Protein AF-A0AAW5S834-F1 (afdb_monomer)

Sequence (86 aa):
MSEVLVVGPHELRPGDEIVGVQRRGAGDTVSPRSNKIVEVGASEDPVTGGECIPLRRRASDPDWYELNLWKGSEYGDDTLFHVQRT

Nearest PDB structures (foldseek):
  6eri-assembly1_AU  TM=2.964E-01  e=9.849E+00  Spinacia oleracea
  4mzm-assembly1_B  TM=2.757E-01  e=9.849E+00  Staphylococcus aureus subsp. aureus N315
  7r8n-assembly1_O  TM=1.937E-01  e=4.180E+00  Homo sapiens

pLDDT: mean 83.17, std 12.23, range [45.0, 95.62]

Secondary structure (DSSP, 8-state):
--EEEEE-GGG--TT-EEEEEETTSTTS--EEEEEEEBSS-TTT---TTS-EEEBPPPTTS-TT---EEEBTTTB-TT-EEEEEE-

Mean predicted aligned error: 5.83 Å

Radius of gyration: 12.43 Å; Cα contacts (8 Å, |Δi|>4): 183; chains: 1; bounding box: 26×26×33 Å

Foldseek 3Di:
DFDWDKDFQQPDAQQWFFQWKAAQADPGDTDGDGQFGFHHRQVGDPDPPARWTWGDDDPPDDPPDTDIHGEPPRHHRRMITTTGDD

Organism: Mycobacterium bouchedurhonense (NCBI:txid701041)

Solvent-accessible surface area (backbone atoms only — not comparable to full-atom values): 4912 Å² total; per-residue (Å²): 133,71,54,76,45,80,36,45,52,74,68,43,45,56,66,30,31,33,46,24,35,14,61,70,23,92,87,38,71,74,44,79,42,74,89,44,28,28,54,42,28,44,77,75,42,85,50,92,91,51,61,32,29,43,33,52,76,56,96,87,53,58,97,85,64,83,50,66,47,41,57,83,81,69,35,47,90,54,15,33,38,30,25,39,54,131

Structure (mmCIF, N/CA/C/O backbone):
data_AF-A0AAW5S834-F1
#
_entry.id   AF-A0AAW5S834-F1
#
loop_
_atom_site.group_PDB
_atom_site.id
_atom_site.type_symbol
_atom_site.label_atom_id
_atom_site.label_alt_id
_atom_site.label_comp_id
_atom_sit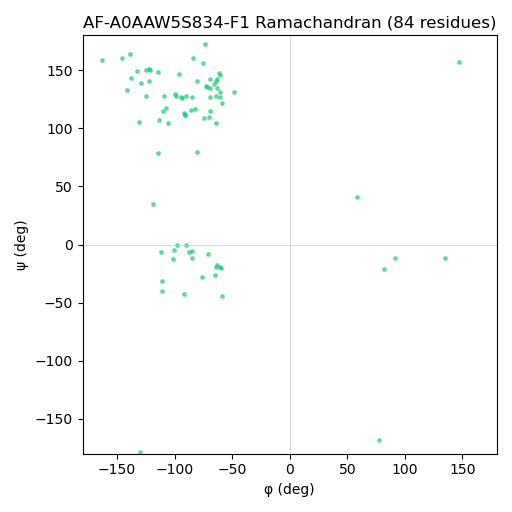e.label_asym_id
_atom_site.label_entity_id
_atom_site.label_seq_id
_atom_site.pdbx_PDB_ins_code
_atom_site.Cartn_x
_atom_site.Cartn_y
_atom_site.Cartn_z
_atom_site.occupancy
_atom_site.B_iso_or_equiv
_atom_site.auth_seq_id
_atom_site.auth_comp_id
_atom_site.auth_asym_id
_atom_site.auth_atom_id
_atom_site.pdbx_PDB_model_num
ATOM 1 N N . MET A 1 1 ? -15.900 -6.041 15.137 1.00 51.41 1 MET A N 1
ATOM 2 C CA . MET A 1 1 ? -15.350 -4.753 14.671 1.00 51.41 1 MET A CA 1
ATOM 3 C C . MET A 1 1 ? -13.998 -5.077 14.074 1.00 51.41 1 MET A C 1
ATOM 5 O O . MET A 1 1 ? -13.196 -5.644 14.801 1.00 51.41 1 MET A O 1
ATOM 9 N N . SER A 1 2 ? -13.792 -4.847 12.777 1.00 65.69 2 SER A N 1
ATOM 10 C CA . SER A 1 2 ? -12.458 -4.936 12.176 1.00 65.69 2 SER A CA 1
ATOM 11 C C . SER A 1 2 ? -11.632 -3.772 12.720 1.00 65.69 2 SER A C 1
ATOM 13 O O . SER A 1 2 ? -11.990 -2.609 12.540 1.00 65.69 2 SER A O 1
ATOM 15 N N . GLU A 1 3 ? -10.588 -4.083 13.481 1.00 84.44 3 GLU A N 1
ATOM 16 C CA . GLU A 1 3 ? -9.647 -3.084 13.979 1.00 84.44 3 GLU A CA 1
ATOM 17 C C . GLU A 1 3 ? -8.781 -2.595 12.812 1.00 84.44 3 GLU A C 1
ATOM 19 O O . GLU A 1 3 ? -8.355 -3.392 11.972 1.00 84.44 3 GLU A O 1
ATOM 24 N N . VAL A 1 4 ? -8.559 -1.279 12.732 1.00 91.12 4 VAL A N 1
ATOM 25 C CA . VAL A 1 4 ? -7.618 -0.707 11.764 1.00 91.12 4 VAL A CA 1
ATOM 26 C C . VAL A 1 4 ? -6.229 -0.749 12.386 1.00 91.12 4 VAL A C 1
ATOM 28 O O . VAL A 1 4 ? -5.976 -0.085 13.389 1.00 91.12 4 VAL A O 1
ATOM 31 N N . LEU A 1 5 ? -5.337 -1.524 11.778 1.00 94.75 5 LEU A N 1
ATOM 32 C CA . LEU A 1 5 ? -3.934 -1.632 12.157 1.00 94.75 5 LEU A CA 1
ATOM 33 C C . LEU A 1 5 ? -3.093 -0.701 11.281 1.00 94.75 5 LEU A C 1
ATOM 35 O O . LEU A 1 5 ? -3.389 -0.520 10.102 1.00 94.75 5 LEU A O 1
ATOM 39 N N . VAL A 1 6 ? -2.025 -0.138 11.843 1.00 95.12 6 VAL A N 1
ATOM 40 C CA . VAL A 1 6 ? -1.028 0.627 11.085 1.00 95.12 6 VAL A CA 1
ATOM 41 C C . VAL A 1 6 ? 0.234 -0.216 10.990 1.00 95.12 6 VAL A C 1
ATOM 43 O O . VAL A 1 6 ? 0.813 -0.559 12.018 1.00 95.12 6 VAL A O 1
ATOM 46 N N . VAL A 1 7 ? 0.628 -0.574 9.771 1.00 93.62 7 VAL A N 1
ATOM 47 C CA . VAL A 1 7 ? 1.714 -1.524 9.503 1.00 93.62 7 VAL A CA 1
ATOM 48 C C . VAL A 1 7 ? 2.667 -0.986 8.439 1.00 93.62 7 VAL A C 1
ATOM 50 O O . VAL A 1 7 ? 2.256 -0.239 7.547 1.00 93.62 7 VAL A O 1
ATOM 53 N N . GLY A 1 8 ? 3.944 -1.354 8.519 1.00 91.88 8 GLY A N 1
ATOM 54 C CA . GLY A 1 8 ? 4.909 -1.099 7.452 1.00 91.88 8 GLY A CA 1
ATOM 55 C C . GLY A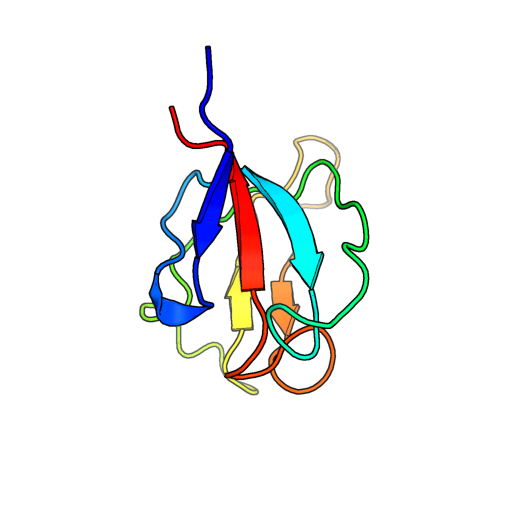 1 8 ? 4.700 -2.022 6.242 1.00 91.88 8 GLY A C 1
ATOM 56 O O . GLY A 1 8 ? 3.925 -2.981 6.313 1.00 91.88 8 GLY A O 1
ATOM 57 N N . PRO A 1 9 ? 5.416 -1.793 5.125 1.00 88.75 9 PRO A N 1
ATOM 58 C CA . PRO A 1 9 ? 5.239 -2.582 3.908 1.00 88.75 9 PRO A CA 1
ATOM 59 C C . PRO A 1 9 ? 5.496 -4.077 4.145 1.00 88.75 9 PRO A C 1
ATOM 61 O O . PRO A 1 9 ? 4.685 -4.909 3.757 1.00 88.75 9 PRO A O 1
ATOM 64 N N . HIS A 1 10 ? 6.568 -4.421 4.865 1.00 85.75 10 HIS A N 1
ATOM 65 C CA . HIS A 1 10 ? 6.962 -5.809 5.155 1.00 85.75 10 HIS A CA 1
ATOM 66 C C . HIS A 1 10 ? 6.045 -6.546 6.146 1.00 85.75 10 HIS A C 1
ATOM 68 O O . HIS A 1 10 ? 6.203 -7.745 6.357 1.00 85.75 10 HIS A O 1
ATOM 74 N N . GLU A 1 11 ? 5.106 -5.840 6.774 1.00 89.81 11 GLU A N 1
ATOM 75 C CA . GLU A 1 11 ? 4.158 -6.395 7.744 1.00 89.81 11 GLU A CA 1
ATOM 76 C C . GLU A 1 11 ? 2.770 -6.655 7.132 1.00 89.81 11 GLU A C 1
ATOM 78 O O . GLU A 1 11 ? 1.886 -7.206 7.805 1.00 89.81 11 GLU A O 1
ATOM 83 N N . LEU A 1 12 ? 2.579 -6.265 5.864 1.00 89.44 12 LEU A N 1
ATOM 84 C CA . LEU A 1 12 ? 1.378 -6.560 5.092 1.00 89.44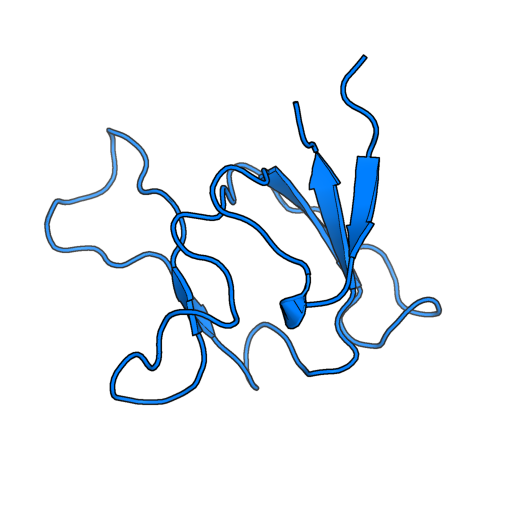 12 LEU A CA 1
ATOM 85 C C . LEU A 1 12 ? 1.243 -8.056 4.848 1.00 89.44 12 LEU A C 1
ATOM 87 O O . LEU A 1 12 ? 2.204 -8.749 4.509 1.00 89.44 12 LEU A O 1
ATOM 91 N N . ARG A 1 13 ? 0.014 -8.542 4.988 1.00 89.62 13 ARG A N 1
ATOM 92 C CA . ARG A 1 13 ? -0.338 -9.949 4.828 1.00 89.62 13 ARG A CA 1
ATOM 93 C C . ARG A 1 13 ? -1.390 -10.110 3.737 1.00 89.62 13 ARG A C 1
ATOM 95 O O . ARG A 1 13 ? -2.232 -9.224 3.578 1.00 89.62 13 ARG A O 1
ATOM 102 N N . PRO A 1 14 ? -1.402 -11.254 3.033 1.00 89.88 14 PRO A N 1
ATOM 103 C CA . PRO A 1 14 ? -2.518 -11.621 2.171 1.00 89.88 14 PRO A CA 1
ATOM 104 C C . PRO A 1 14 ? -3.865 -11.455 2.890 1.00 89.88 14 PRO A C 1
ATOM 106 O O . PRO A 1 14 ? -4.041 -11.923 4.015 1.00 89.88 14 PRO A O 1
ATOM 109 N N . GLY A 1 15 ? -4.814 -10.791 2.234 1.00 89.38 15 GLY A N 1
ATOM 110 C CA . GLY A 1 15 ? -6.148 -10.500 2.757 1.00 89.38 15 GLY A CA 1
ATOM 111 C C . GLY A 1 15 ? -6.294 -9.163 3.485 1.00 89.38 15 GLY A C 1
ATOM 112 O O . GLY A 1 15 ? -7.431 -8.749 3.696 1.00 89.38 15 GLY A O 1
ATOM 113 N N . ASP A 1 16 ? -5.204 -8.462 3.815 1.00 91.94 16 ASP A N 1
ATOM 114 C CA . ASP A 1 16 ? -5.293 -7.115 4.389 1.00 91.94 16 ASP A CA 1
ATOM 115 C C . ASP A 1 16 ? -5.992 -6.157 3.421 1.00 91.94 16 ASP A C 1
ATOM 117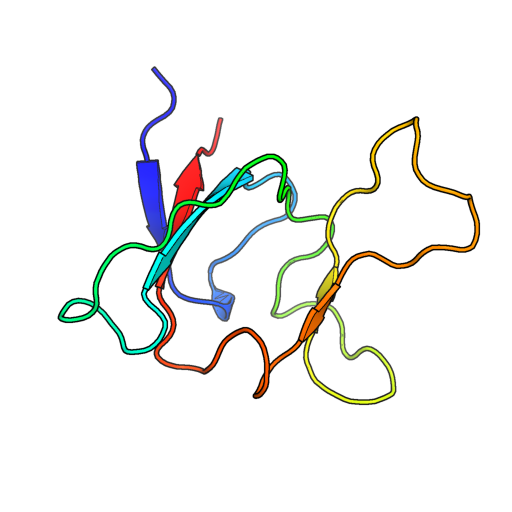 O O . ASP A 1 16 ? -5.571 -6.011 2.271 1.00 91.94 16 ASP A O 1
ATOM 121 N N . GLU A 1 17 ? -7.026 -5.455 3.886 1.00 93.62 17 GLU A N 1
ATOM 122 C CA . GLU A 1 17 ? -7.619 -4.361 3.120 1.00 93.62 17 GLU A CA 1
ATOM 123 C C . GLU A 1 17 ? -6.941 -3.041 3.482 1.00 93.62 17 GLU A C 1
ATOM 125 O O . GLU A 1 17 ? -7.128 -2.514 4.577 1.00 93.62 17 GLU A O 1
ATOM 130 N N . ILE A 1 18 ? -6.189 -2.471 2.541 1.00 93.12 18 ILE A N 1
ATOM 131 C CA . ILE A 1 18 ? -5.578 -1.151 2.684 1.00 93.12 18 ILE A CA 1
ATOM 132 C C . ILE A 1 18 ? -6.663 -0.081 2.530 1.00 93.12 18 ILE A C 1
ATOM 134 O O . ILE A 1 18 ? -7.142 0.203 1.427 1.00 93.12 18 ILE A O 1
ATOM 138 N N . VAL A 1 19 ? -6.998 0.557 3.649 1.00 94.12 19 VAL A N 1
ATOM 139 C CA . VAL A 1 19 ? -7.995 1.633 3.744 1.00 94.12 19 VAL A CA 1
ATOM 140 C C . VAL A 1 19 ? -7.362 3.027 3.823 1.00 94.12 19 VAL A C 1
ATOM 142 O O . VAL A 1 19 ? -8.030 4.044 3.629 1.00 94.12 19 VAL A O 1
ATOM 145 N N . GLY A 1 20 ? -6.050 3.106 4.049 1.00 94.38 20 GLY A N 1
ATOM 146 C CA . GLY A 1 20 ? -5.318 4.368 4.083 1.00 94.38 20 GLY A CA 1
ATOM 147 C C . GLY A 1 20 ? -3.811 4.186 3.950 1.00 94.38 20 GLY A C 1
ATOM 148 O O . GLY A 1 20 ? -3.280 3.103 4.182 1.00 94.38 20 GLY A O 1
ATOM 149 N N . VAL A 1 21 ? -3.120 5.249 3.544 1.00 95.12 21 VAL A N 1
ATOM 150 C CA . VAL A 1 21 ? -1.664 5.254 3.352 1.00 95.12 21 VAL A CA 1
ATOM 151 C C . VAL A 1 21 ? -1.075 6.577 3.823 1.00 95.12 21 VAL A C 1
ATOM 153 O O . VAL A 1 21 ? -1.554 7.638 3.427 1.00 95.12 21 VAL A O 1
ATOM 156 N N . GLN A 1 22 ? 0.001 6.512 4.598 1.00 95.25 22 GLN A N 1
ATOM 157 C CA . GLN A 1 22 ? 0.897 7.634 4.877 1.00 95.25 22 GLN A CA 1
ATOM 158 C C . GLN A 1 22 ? 2.217 7.361 4.166 1.00 95.25 22 GLN A C 1
ATOM 160 O O . GLN A 1 22 ? 2.894 6.388 4.483 1.00 95.25 22 GLN A O 1
ATOM 165 N N . ARG A 1 23 ? 2.580 8.178 3.177 1.00 89.88 23 ARG A N 1
ATOM 166 C CA . ARG A 1 23 ? 3.720 7.880 2.299 1.00 89.88 23 ARG A CA 1
ATOM 167 C C . ARG A 1 23 ? 5.063 8.145 2.964 1.00 89.88 23 ARG A C 1
ATOM 169 O O . ARG A 1 23 ? 6.032 7.508 2.581 1.00 89.88 23 ARG A O 1
ATOM 176 N N . ARG A 1 24 ? 5.109 9.086 3.912 1.00 91.25 24 ARG A N 1
ATOM 177 C CA . ARG A 1 24 ? 6.341 9.555 4.573 1.00 91.25 24 ARG A CA 1
ATOM 178 C C . ARG A 1 24 ? 6.345 9.310 6.087 1.00 91.25 24 ARG A C 1
ATOM 180 O O . ARG A 1 24 ? 6.805 10.151 6.861 1.00 91.25 24 ARG A O 1
ATOM 187 N N . GLY A 1 25 ? 5.753 8.201 6.523 1.00 90.50 25 GLY A N 1
ATOM 188 C CA . GLY A 1 25 ? 5.653 7.838 7.936 1.00 90.50 25 GLY A CA 1
ATOM 189 C C . GLY A 1 25 ? 4.570 8.583 8.725 1.00 90.50 25 GLY A C 1
ATOM 190 O O . GLY A 1 25 ? 3.697 9.252 8.174 1.00 90.50 25 GLY A O 1
ATOM 191 N N . ALA A 1 26 ? 4.620 8.453 10.054 1.00 89.38 26 ALA A N 1
ATOM 192 C CA . ALA A 1 26 ? 3.518 8.802 10.961 1.00 89.38 26 ALA A CA 1
ATOM 193 C C . ALA A 1 26 ? 3.135 10.296 10.991 1.00 89.38 26 ALA A C 1
ATOM 195 O O . ALA A 1 26 ? 2.033 10.630 11.423 1.00 89.38 26 ALA A O 1
ATOM 196 N N . GLY A 1 27 ? 4.025 11.186 10.541 1.00 88.12 27 GLY A N 1
ATOM 197 C CA . GLY A 1 27 ? 3.764 12.627 10.443 1.00 88.12 27 GLY A CA 1
ATOM 198 C C . GLY A 1 27 ? 3.066 13.061 9.150 1.00 88.12 27 GLY A C 1
ATOM 199 O O . GLY A 1 27 ? 2.732 14.236 9.012 1.00 88.12 27 GLY A O 1
ATOM 200 N N . ASP A 1 28 ? 2.870 12.150 8.195 1.00 91.62 28 ASP A N 1
ATOM 201 C CA . ASP A 1 28 ? 2.241 12.444 6.908 1.00 91.62 28 ASP A CA 1
ATOM 202 C C . ASP A 1 28 ? 0.706 12.391 6.991 1.00 91.62 28 ASP A C 1
ATOM 204 O O . ASP A 1 28 ? 0.125 11.779 7.887 1.00 91.62 28 ASP A O 1
ATOM 208 N N . THR A 1 29 ? 0.019 13.009 6.034 1.00 91.94 29 THR A N 1
ATOM 209 C CA . THR A 1 29 ? -1.445 12.924 5.961 1.00 91.94 29 THR A CA 1
ATOM 210 C C . THR A 1 29 ? -1.875 11.532 5.503 1.00 91.94 29 THR A C 1
ATOM 212 O O . THR A 1 29 ? -1.343 10.994 4.531 1.00 91.94 29 THR A O 1
ATOM 215 N N . VAL A 1 30 ? -2.885 10.959 6.164 1.00 94.00 30 VAL A N 1
ATOM 216 C CA . VAL A 1 30 ? -3.479 9.688 5.732 1.00 94.00 30 VAL A CA 1
ATOM 217 C C . VAL A 1 30 ? -4.256 9.917 4.436 1.00 94.00 30 VAL A C 1
ATOM 219 O O . VAL A 1 30 ? -5.311 10.548 4.421 1.00 94.00 30 VAL A O 1
ATOM 222 N N . SER A 1 31 ? -3.732 9.389 3.335 1.00 91.94 31 SER A N 1
ATOM 223 C CA . SER A 1 31 ? -4.419 9.349 2.048 1.00 91.94 31 SER A CA 1
ATOM 224 C C . SER A 1 31 ? -5.378 8.158 2.033 1.00 91.94 31 SER A C 1
ATOM 226 O O . SER A 1 31 ? -4.907 7.019 2.114 1.00 91.94 31 SER A O 1
ATOM 228 N N . PRO A 1 32 ? -6.701 8.370 1.925 1.00 91.38 32 PRO A N 1
ATOM 229 C CA . PRO A 1 32 ? -7.660 7.276 1.932 1.00 91.38 32 PRO A CA 1
ATOM 230 C C . PRO A 1 32 ? -7.457 6.375 0.713 1.00 91.38 32 PRO A C 1
ATOM 232 O O . PRO A 1 32 ? -7.208 6.839 -0.404 1.00 91.38 32 PRO A O 1
ATOM 235 N N . ARG A 1 33 ? -7.588 5.071 0.931 1.00 86.12 33 ARG A N 1
ATOM 236 C CA . ARG A 1 33 ? -7.605 4.047 -0.112 1.00 86.12 33 ARG A CA 1
ATOM 237 C C . ARG A 1 33 ? -8.875 3.228 0.048 1.00 86.12 33 ARG A C 1
ATOM 239 O O . ARG A 1 33 ? -9.419 3.107 1.136 1.00 86.12 33 ARG A O 1
ATOM 246 N N . SER A 1 34 ? -9.383 2.705 -1.055 1.00 77.75 34 SER A N 1
ATOM 247 C CA . SER A 1 34 ? -10.538 1.817 -1.029 1.00 77.75 34 SER A CA 1
ATOM 248 C C . SER A 1 34 ? -10.302 0.668 -1.987 1.00 77.75 34 SER A C 1
ATOM 250 O O . SER A 1 34 ? -9.733 0.865 -3.068 1.00 77.75 34 SER A O 1
ATOM 252 N N . ASN A 1 35 ? -10.769 -0.523 -1.603 1.00 77.38 35 ASN A N 1
ATOM 253 C CA . ASN A 1 35 ? -10.720 -1.730 -2.425 1.00 77.38 35 ASN A CA 1
ATOM 254 C C . ASN A 1 35 ? -9.289 -2.128 -2.848 1.00 77.38 35 ASN A C 1
ATOM 256 O O . ASN A 1 35 ? -9.048 -2.465 -4.012 1.00 77.38 35 ASN A O 1
ATOM 260 N N . LYS A 1 36 ? -8.327 -2.013 -1.932 1.00 86.44 36 LYS A N 1
ATOM 261 C CA . LYS A 1 36 ? -6.923 -2.386 -2.140 1.00 86.44 36 LYS A CA 1
ATOM 262 C C . LYS A 1 36 ? -6.605 -3.555 -1.211 1.00 86.44 36 LYS A C 1
ATOM 264 O O . LYS A 1 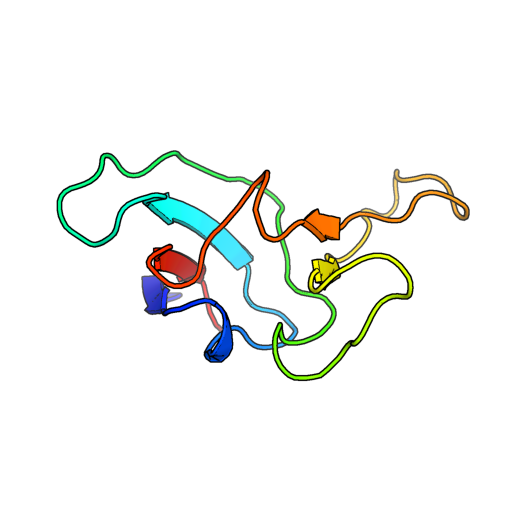36 ? -6.060 -3.356 -0.135 1.00 86.44 36 LYS A O 1
ATOM 269 N N . ILE A 1 37 ? -7.025 -4.754 -1.606 1.00 90.31 37 ILE A N 1
ATOM 270 C CA . ILE A 1 37 ? -6.823 -5.973 -0.815 1.00 90.31 37 ILE A CA 1
ATOM 271 C C . ILE A 1 37 ? -5.492 -6.588 -1.230 1.00 90.31 37 ILE A C 1
ATOM 273 O O . ILE A 1 37 ? -5.277 -6.792 -2.419 1.00 90.31 37 ILE A O 1
ATOM 277 N N . VAL A 1 38 ? -4.613 -6.872 -0.278 1.00 88.56 38 VAL A N 1
ATOM 278 C CA . VAL A 1 38 ? -3.320 -7.513 -0.534 1.00 88.56 38 VAL A CA 1
ATOM 279 C C . VAL A 1 38 ? -3.546 -8.965 -0.956 1.00 88.56 38 VAL A C 1
ATOM 281 O O . VAL A 1 38 ? -4.244 -9.707 -0.269 1.00 88.56 38 VAL A O 1
ATOM 284 N N . GLU A 1 39 ? -2.980 -9.376 -2.087 1.00 86.56 39 GLU A N 1
ATOM 285 C CA . GLU A 1 39 ? -3.038 -10.767 -2.555 1.00 86.56 39 GLU A CA 1
ATOM 286 C C . GLU A 1 39 ? -1.822 -11.559 -2.065 1.00 86.56 39 GLU A C 1
ATOM 288 O O . GLU A 1 39 ? -1.977 -12.675 -1.575 1.00 86.56 39 GLU A O 1
ATOM 293 N N . VAL A 1 40 ? -0.631 -10.955 -2.129 1.00 80.19 40 VAL A N 1
ATOM 294 C CA . VAL A 1 40 ? 0.637 -11.533 -1.657 1.00 80.19 40 VAL A CA 1
ATOM 295 C C . VAL A 1 40 ? 1.337 -10.522 -0.749 1.00 80.19 40 VAL A C 1
ATOM 297 O O . VAL A 1 40 ? 1.318 -9.322 -1.027 1.00 80.19 40 VAL A O 1
ATOM 300 N N . GLY A 1 41 ? 1.921 -10.988 0.360 1.00 66.38 41 GLY A N 1
ATOM 301 C CA . GLY A 1 41 ? 2.657 -10.117 1.279 1.00 66.38 41 GLY A CA 1
ATOM 302 C C . GLY A 1 41 ? 3.844 -9.444 0.582 1.00 66.38 41 GLY A C 1
ATOM 303 O O . GLY A 1 41 ? 4.492 -10.047 -0.269 1.00 66.38 41 GLY A O 1
ATOM 304 N N . ALA A 1 42 ? 4.166 -8.202 0.959 1.00 63.66 42 ALA A N 1
ATOM 305 C CA . ALA A 1 42 ? 5.231 -7.424 0.307 1.00 63.66 42 ALA A CA 1
ATOM 306 C C . ALA A 1 42 ? 6.628 -8.073 0.394 1.00 63.66 42 ALA A C 1
ATOM 308 O O . ALA A 1 42 ? 7.534 -7.704 -0.345 1.00 63.66 42 ALA A O 1
ATOM 309 N N . SER A 1 43 ? 6.825 -8.997 1.335 1.00 58.75 43 SER A N 1
ATOM 310 C CA . SER A 1 43 ? 8.064 -9.745 1.558 1.00 58.75 43 SER A CA 1
ATOM 311 C C . SER A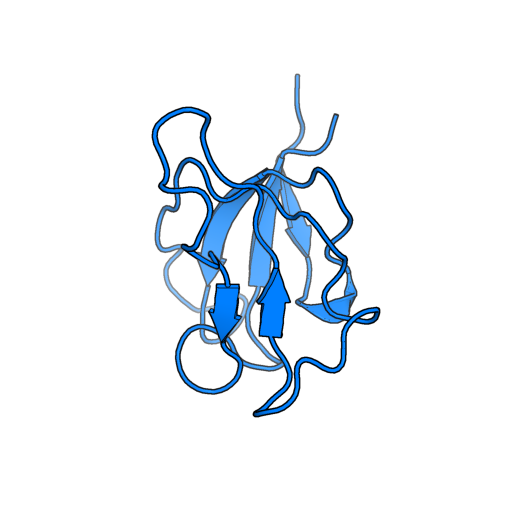 1 43 ? 8.174 -11.032 0.732 1.00 58.75 43 SER A C 1
ATOM 313 O O . SER A 1 43 ? 9.221 -11.676 0.782 1.00 58.75 43 SER A O 1
ATOM 315 N N . GLU A 1 44 ? 7.123 -11.428 0.007 1.00 59.75 44 GLU A N 1
ATOM 316 C CA . GLU A 1 44 ? 7.010 -12.768 -0.585 1.00 59.75 44 GLU A CA 1
ATOM 317 C C . GLU A 1 44 ? 7.071 -12.795 -2.122 1.00 59.75 44 GLU A C 1
ATOM 319 O O . GLU A 1 44 ? 7.169 -13.886 -2.681 1.00 59.75 44 GLU A O 1
ATOM 324 N N . ASP A 1 45 ? 7.090 -11.645 -2.812 1.00 52.94 45 ASP A N 1
ATOM 325 C CA . ASP A 1 45 ? 7.118 -11.607 -4.284 1.00 52.94 45 ASP A CA 1
ATOM 326 C C . ASP A 1 45 ? 8.202 -10.671 -4.861 1.00 52.94 45 ASP A C 1
ATOM 328 O O . ASP A 1 45 ? 8.057 -9.444 -4.843 1.00 52.94 45 ASP A O 1
ATOM 332 N N . PRO A 1 46 ? 9.310 -11.205 -5.411 1.00 50.62 46 PRO A N 1
ATOM 333 C CA . PRO A 1 46 ? 10.174 -10.450 -6.301 1.00 50.62 46 PRO A CA 1
ATOM 334 C C . PRO A 1 46 ? 9.559 -10.443 -7.708 1.00 50.62 46 PRO A C 1
ATOM 336 O O . PRO A 1 46 ? 10.001 -11.177 -8.598 1.00 50.62 46 PRO A O 1
ATOM 339 N N . VAL A 1 47 ? 8.560 -9.587 -7.943 1.00 53.50 47 VAL A N 1
ATOM 340 C CA . VAL A 1 47 ? 8.069 -9.353 -9.307 1.00 53.50 47 VAL A CA 1
ATOM 341 C C . VAL A 1 47 ? 9.220 -8.808 -10.158 1.00 53.50 47 VAL A C 1
ATOM 343 O O . VAL A 1 47 ? 9.958 -7.893 -9.777 1.00 53.50 4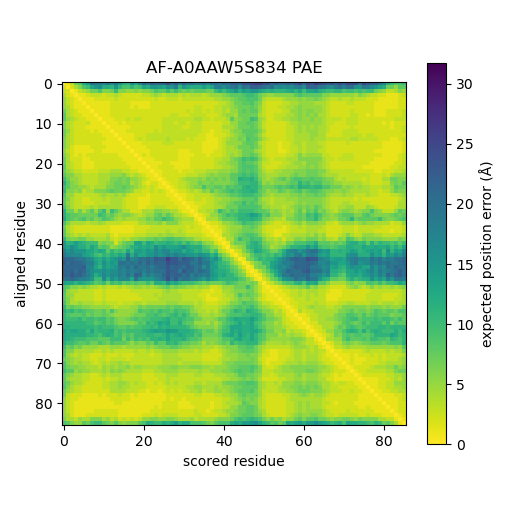7 VAL A O 1
ATOM 346 N N . THR A 1 48 ? 9.417 -9.405 -11.333 1.00 45.00 48 THR A N 1
ATOM 347 C CA . THR A 1 48 ? 10.505 -9.039 -12.248 1.00 45.00 48 THR A CA 1
ATOM 348 C C . THR A 1 48 ? 10.299 -7.599 -12.734 1.00 45.00 48 THR A C 1
ATOM 350 O O . THR A 1 48 ? 9.432 -7.343 -13.563 1.00 45.00 48 THR A O 1
ATOM 353 N N . GLY A 1 49 ? 11.084 -6.652 -12.210 1.00 52.50 49 GLY A N 1
ATOM 354 C CA . GLY A 1 49 ? 10.970 -5.217 -12.523 1.00 52.50 49 GLY A CA 1
ATOM 355 C C . GLY A 1 49 ? 11.033 -4.281 -11.309 1.00 52.50 49 GLY A C 1
ATOM 356 O O . GLY A 1 49 ? 11.219 -3.080 -11.492 1.00 52.50 49 GLY A O 1
ATOM 357 N N . GLY A 1 50 ? 10.941 -4.817 -10.088 1.00 59.25 50 GLY A N 1
ATOM 358 C CA . GLY A 1 50 ? 11.064 -4.074 -8.828 1.00 59.25 50 GLY A CA 1
ATOM 359 C C . GLY A 1 50 ? 10.173 -4.674 -7.738 1.00 59.25 50 GLY A C 1
ATOM 360 O O . GLY A 1 50 ? 9.194 -5.340 -8.054 1.00 59.25 50 GLY A O 1
ATOM 361 N N . GLU A 1 51 ? 10.504 -4.443 -6.463 1.00 75.56 51 GLU A N 1
ATOM 362 C CA . GLU A 1 51 ? 9.666 -4.877 -5.333 1.00 75.56 51 GLU A CA 1
ATOM 363 C C . GLU A 1 51 ? 8.267 -4.246 -5.465 1.00 75.56 51 GLU A C 1
ATOM 365 O O . GLU A 1 51 ? 8.128 -3.021 -5.551 1.00 75.56 51 GLU A O 1
ATOM 370 N N . CYS A 1 52 ? 7.225 -5.070 -5.534 1.00 83.56 52 CYS A N 1
ATOM 371 C CA . CYS A 1 52 ? 5.846 -4.607 -5.606 1.00 83.56 52 CYS A CA 1
ATOM 372 C C . CYS A 1 52 ? 4.949 -5.470 -4.714 1.00 83.56 52 CYS A C 1
ATOM 374 O O . CYS A 1 52 ? 5.348 -6.537 -4.255 1.00 83.56 52 CYS A O 1
ATOM 376 N N . ILE A 1 53 ? 3.746 -4.973 -4.432 1.00 86.31 53 ILE A N 1
ATOM 377 C CA . ILE A 1 53 ? 2.754 -5.652 -3.596 1.00 86.31 53 ILE A CA 1
ATOM 378 C C . ILE A 1 53 ? 1.574 -6.014 -4.492 1.00 86.31 53 ILE A C 1
ATOM 380 O O . ILE A 1 53 ? 0.818 -5.107 -4.872 1.00 86.31 53 ILE A O 1
ATOM 384 N N . PRO A 1 54 ? 1.400 -7.301 -4.832 1.00 87.75 54 PRO A N 1
ATOM 385 C CA . PRO A 1 54 ? 0.251 -7.759 -5.591 1.00 87.75 54 PRO A CA 1
ATOM 386 C C . PRO A 1 54 ? -1.042 -7.535 -4.816 1.00 87.75 54 PRO A C 1
ATOM 388 O O . PRO A 1 54 ? -1.148 -7.832 -3.622 1.00 87.75 54 PRO A O 1
ATOM 391 N N . LEU A 1 55 ? -2.048 -7.018 -5.508 1.00 89.06 55 LEU A N 1
ATOM 392 C CA . LEU A 1 55 ? -3.374 -6.768 -4.971 1.00 89.06 55 LEU A CA 1
ATOM 393 C C . LEU A 1 55 ? -4.404 -7.664 -5.646 1.00 89.06 55 LEU A C 1
ATOM 395 O O . LEU A 1 55 ? -4.326 -7.971 -6.838 1.00 89.06 55 LEU A O 1
ATOM 399 N N . ARG A 1 56 ? -5.431 -8.027 -4.884 1.00 87.88 56 ARG A N 1
ATOM 400 C CA . ARG A 1 56 ? -6.534 -8.833 -5.376 1.00 87.88 56 ARG A CA 1
ATOM 401 C C . ARG A 1 56 ? -7.294 -8.074 -6.451 1.00 87.88 56 ARG A C 1
ATOM 403 O O . ARG A 1 56 ? -7.768 -6.955 -6.237 1.00 87.88 56 ARG A O 1
ATOM 410 N N . ARG A 1 57 ? -7.474 -8.741 -7.586 1.00 84.56 57 ARG A N 1
ATOM 411 C CA . ARG A 1 57 ? -8.334 -8.272 -8.671 1.00 84.56 57 ARG A CA 1
ATOM 412 C C . ARG A 1 57 ? -9.794 -8.334 -8.255 1.00 84.56 57 ARG A C 1
ATOM 414 O O . ARG A 1 57 ? -10.236 -9.271 -7.587 1.00 84.56 57 ARG A O 1
ATOM 421 N N . ARG A 1 58 ? -10.569 -7.350 -8.682 1.00 80.44 58 ARG A N 1
ATOM 422 C CA . ARG A 1 58 ? -12.026 -7.405 -8.605 1.00 80.44 58 ARG A CA 1
ATOM 423 C C . ARG A 1 58 ? -12.541 -8.332 -9.695 1.00 80.44 58 ARG A C 1
ATOM 425 O O . ARG A 1 58 ? -11.924 -8.481 -10.741 1.00 80.44 58 ARG A O 1
ATOM 432 N N . ALA A 1 59 ? -13.736 -8.877 -9.492 1.00 80.38 59 ALA A N 1
ATOM 433 C CA . ALA A 1 59 ? -14.399 -9.701 -10.504 1.00 80.38 59 ALA A CA 1
ATOM 434 C C . ALA A 1 59 ? -14.662 -8.952 -11.828 1.00 80.38 59 ALA A C 1
ATOM 436 O O . ALA A 1 59 ? -14.886 -9.578 -12.856 1.00 80.38 59 ALA A O 1
ATOM 437 N N . SER A 1 60 ? -14.662 -7.615 -11.797 1.00 81.44 60 SER A N 1
ATOM 438 C CA . SER A 1 60 ? -14.805 -6.759 -12.976 1.00 81.44 60 SER A CA 1
ATOM 439 C C . SER A 1 60 ? -13.493 -6.486 -13.715 1.00 81.44 60 SER A C 1
ATOM 441 O O . SER A 1 60 ? -13.533 -5.887 -14.788 1.00 81.44 60 SER A O 1
ATOM 443 N N . ASP A 1 61 ? -12.345 -6.831 -13.129 1.00 81.62 61 ASP A N 1
ATOM 444 C CA . ASP A 1 61 ? -11.044 -6.516 -13.713 1.00 81.62 61 ASP A CA 1
ATOM 445 C C . ASP A 1 61 ? -10.690 -7.542 -14.807 1.00 81.62 61 ASP A C 1
ATOM 447 O O . ASP A 1 61 ? -10.959 -8.731 -14.633 1.00 81.62 61 ASP A O 1
ATOM 451 N N . PRO A 1 62 ? -10.091 -7.124 -15.938 1.00 78.94 62 PRO A N 1
ATOM 452 C CA . PRO A 1 62 ? -9.704 -8.045 -17.004 1.00 78.94 62 PRO A CA 1
ATO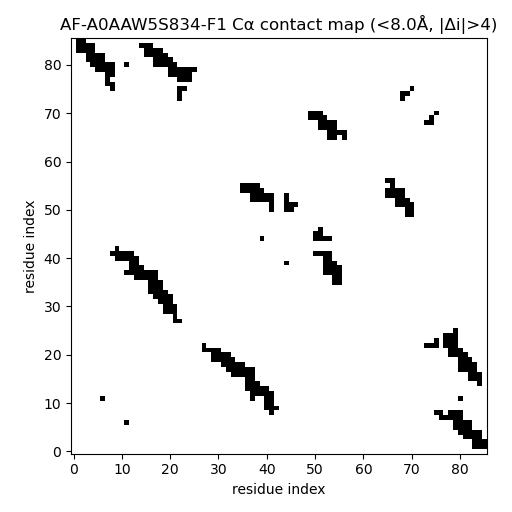M 453 C C . PRO A 1 62 ? -8.682 -9.099 -16.557 1.00 78.94 62 PRO A C 1
ATOM 455 O O . PRO A 1 62 ? -7.766 -8.810 -15.787 1.00 78.94 62 PRO A O 1
ATOM 458 N N . ASP A 1 63 ? -8.756 -10.299 -17.140 1.00 77.94 63 ASP A N 1
ATOM 459 C CA . ASP A 1 63 ? -7.892 -11.433 -16.773 1.00 77.94 63 ASP A CA 1
ATOM 460 C C . ASP A 1 63 ? -6.392 -11.207 -17.027 1.00 77.94 63 ASP A C 1
ATOM 462 O O . ASP A 1 63 ? -5.558 -11.909 -16.456 1.00 77.94 63 ASP A O 1
ATOM 466 N N . TRP A 1 64 ? -6.038 -10.225 -17.852 1.00 77.12 64 TRP A N 1
ATOM 467 C CA . TRP A 1 64 ? -4.658 -9.830 -18.150 1.00 77.12 64 TRP A CA 1
ATOM 468 C C . TRP A 1 64 ? -4.175 -8.626 -17.325 1.00 77.12 64 TRP A C 1
ATOM 470 O O . TRP A 1 64 ? -3.047 -8.177 -17.506 1.00 77.12 64 TRP A O 1
ATOM 480 N N . TYR A 1 65 ? -5.018 -8.068 -16.452 1.00 72.38 65 TYR A N 1
ATOM 481 C CA . TYR A 1 65 ? -4.690 -6.882 -15.668 1.00 72.38 65 TYR A CA 1
ATOM 482 C C . TYR A 1 65 ? -4.067 -7.268 -14.324 1.00 72.38 65 TYR A C 1
ATOM 484 O O . TYR A 1 65 ? -4.744 -7.817 -13.456 1.00 72.38 65 TYR A O 1
ATOM 492 N N . GLU A 1 66 ? -2.783 -6.969 -14.148 1.00 72.50 66 GLU A N 1
ATOM 493 C CA . GLU A 1 66 ? -2.103 -7.070 -12.856 1.00 72.50 66 GLU A CA 1
ATOM 494 C C . GLU A 1 66 ? -2.320 -5.782 -12.056 1.00 72.50 66 GLU A C 1
ATOM 496 O O . GLU A 1 66 ? -2.053 -4.677 -12.538 1.00 72.50 66 GLU A O 1
ATOM 501 N N . LEU A 1 67 ? -2.810 -5.915 -10.823 1.00 84.94 67 LEU A N 1
ATOM 502 C CA . LEU A 1 67 ? -3.003 -4.791 -9.917 1.00 84.94 67 LEU A CA 1
ATOM 503 C C . LEU A 1 67 ? -1.920 -4.844 -8.843 1.00 84.94 67 LEU A C 1
ATOM 505 O O . LEU A 1 67 ? -2.019 -5.631 -7.912 1.00 84.94 67 LEU A O 1
ATOM 509 N N . ASN A 1 68 ? -0.918 -3.979 -8.952 1.00 85.88 68 ASN A N 1
ATOM 510 C CA . ASN A 1 68 ? 0.213 -3.938 -8.025 1.00 85.88 68 ASN A CA 1
ATOM 511 C C . ASN A 1 68 ? 0.319 -2.553 -7.375 1.00 85.88 68 ASN A C 1
ATOM 513 O O . ASN A 1 68 ? -0.072 -1.556 -7.985 1.00 85.88 68 ASN A O 1
ATOM 517 N N . LEU A 1 69 ? 0.846 -2.489 -6.149 1.00 87.00 69 LEU A N 1
ATOM 518 C CA . LEU A 1 69 ? 1.466 -1.272 -5.615 1.00 87.00 69 LEU A CA 1
ATOM 519 C C . LEU A 1 69 ? 2.963 -1.355 -5.864 1.00 87.00 69 LEU A C 1
ATOM 521 O O . LEU A 1 69 ? 3.588 -2.329 -5.456 1.00 87.00 69 LEU A O 1
ATOM 525 N N . TRP A 1 70 ? 3.548 -0.344 -6.492 1.00 85.88 70 TRP A N 1
ATOM 526 C CA . TRP A 1 70 ? 4.965 -0.363 -6.861 1.00 85.88 70 TRP A CA 1
ATOM 527 C C . TRP A 1 70 ? 5.847 0.419 -5.882 1.00 85.88 70 TRP A C 1
ATOM 529 O O . TRP A 1 70 ? 5.591 1.599 -5.601 1.00 85.88 70 TRP A O 1
ATOM 539 N N . LYS A 1 71 ? 6.934 -0.204 -5.403 1.00 84.69 71 LYS A N 1
ATOM 540 C CA . LYS A 1 71 ? 7.925 0.478 -4.561 1.00 84.69 71 LYS A CA 1
ATOM 541 C C . LYS A 1 71 ? 8.596 1.613 -5.338 1.00 84.69 71 LYS A C 1
ATOM 543 O O . LYS A 1 71 ? 8.838 1.517 -6.538 1.00 84.69 71 LYS A O 1
ATOM 548 N N . GLY A 1 72 ? 8.869 2.722 -4.659 1.00 81.38 72 GLY A N 1
ATOM 549 C CA . GLY A 1 72 ? 9.488 3.926 -5.217 1.00 81.38 72 GLY A CA 1
ATOM 550 C C . GLY A 1 72 ? 8.528 4.869 -5.950 1.00 81.38 72 GLY A C 1
ATOM 551 O O . GLY A 1 72 ? 8.827 6.057 -6.054 1.00 81.38 72 GLY A O 1
ATOM 552 N N . SER A 1 73 ? 7.365 4.393 -6.410 1.00 84.00 73 SER A N 1
ATOM 553 C CA . SER A 1 73 ? 6.345 5.243 -7.051 1.00 84.00 73 SER A CA 1
ATOM 554 C C . SER A 1 73 ? 5.081 5.402 -6.204 1.00 84.00 73 SER A C 1
ATOM 556 O O . SER A 1 73 ? 4.529 6.502 -6.104 1.00 84.00 73 SER A O 1
ATOM 558 N N . GLU A 1 74 ? 4.635 4.329 -5.550 1.00 86.88 74 GLU A N 1
ATOM 559 C CA . GLU A 1 74 ? 3.400 4.317 -4.767 1.00 86.88 74 GLU A CA 1
ATOM 560 C C . GLU A 1 74 ? 3.639 4.200 -3.265 1.00 86.88 74 GLU A C 1
ATOM 562 O O . GLU A 1 74 ? 2.858 4.778 -2.498 1.00 86.88 74 GLU A O 1
ATOM 567 N N . TYR A 1 75 ? 4.717 3.520 -2.867 1.00 87.44 75 TYR A N 1
ATOM 568 C CA . TYR A 1 75 ? 5.162 3.384 -1.481 1.00 87.44 75 TYR A CA 1
ATOM 569 C C . TYR A 1 75 ? 6.695 3.333 -1.370 1.00 87.44 75 TYR A C 1
ATOM 571 O O . TYR A 1 75 ? 7.392 3.051 -2.343 1.00 87.44 75 TYR A O 1
ATOM 579 N N . GLY A 1 76 ? 7.212 3.611 -0.178 1.00 87.06 76 GLY A N 1
ATOM 580 C CA . GLY A 1 76 ? 8.615 3.472 0.213 1.00 87.06 76 GLY A CA 1
ATOM 581 C C . GLY A 1 76 ? 8.750 2.690 1.520 1.00 87.06 76 GLY A C 1
ATOM 582 O O . GLY A 1 76 ? 7.750 2.255 2.090 1.00 87.06 76 GLY A O 1
ATOM 583 N N . ASP A 1 77 ? 9.980 2.520 2.001 1.00 85.94 77 ASP A N 1
ATOM 584 C CA . ASP A 1 77 ? 10.260 1.759 3.231 1.00 85.94 77 ASP A CA 1
ATOM 585 C C . ASP A 1 77 ? 9.660 2.414 4.487 1.00 85.94 77 ASP A C 1
ATOM 587 O O . ASP A 1 77 ? 9.339 1.736 5.459 1.00 85.94 77 ASP A O 1
ATOM 591 N N . ASP A 1 78 ? 9.469 3.732 4.455 1.00 90.81 78 ASP A N 1
ATOM 592 C CA . ASP A 1 78 ? 8.856 4.544 5.507 1.00 90.81 78 ASP A CA 1
ATOM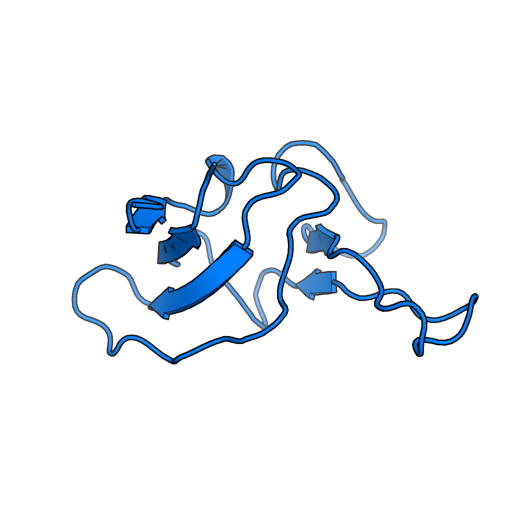 593 C C . ASP A 1 78 ? 7.331 4.688 5.359 1.00 90.81 78 ASP A C 1
ATOM 595 O O . ASP A 1 78 ? 6.683 5.352 6.172 1.00 90.81 78 ASP A O 1
ATOM 599 N N . THR A 1 79 ? 6.735 4.086 4.326 1.00 93.00 79 THR A N 1
ATOM 600 C CA . THR A 1 79 ? 5.286 4.132 4.127 1.00 93.00 79 THR A CA 1
ATOM 601 C C . THR A 1 79 ? 4.562 3.316 5.192 1.00 93.00 79 THR A C 1
ATOM 603 O O . THR A 1 79 ? 4.917 2.175 5.466 1.00 93.00 79 THR A O 1
ATOM 606 N N . LEU A 1 80 ? 3.494 3.883 5.750 1.00 95.62 80 LEU A N 1
ATOM 607 C CA . LEU A 1 80 ? 2.605 3.193 6.680 1.00 95.62 80 LEU A CA 1
ATOM 608 C C . LEU A 1 80 ? 1.260 2.926 6.011 1.00 95.62 80 LEU A C 1
ATOM 610 O O . LEU A 1 80 ? 0.608 3.840 5.493 1.00 95.62 80 LEU A O 1
ATOM 614 N N . PHE A 1 81 ? 0.834 1.671 6.055 1.00 94.75 81 PHE A N 1
ATOM 615 C CA . PHE A 1 81 ? -0.452 1.211 5.561 1.00 94.75 81 PHE A CA 1
ATOM 616 C C . PHE A 1 81 ? -1.433 1.085 6.717 1.00 94.75 81 PHE A C 1
ATOM 618 O O . PHE A 1 81 ? -1.161 0.433 7.720 1.00 94.75 81 PHE A O 1
ATOM 625 N N . HIS A 1 82 ? -2.594 1.708 6.555 1.00 95.62 82 HIS A N 1
ATOM 626 C CA . HIS A 1 82 ? -3.732 1.548 7.447 1.00 95.62 82 HIS A CA 1
ATOM 627 C C . HIS A 1 82 ? -4.570 0.415 6.877 1.00 95.62 82 HIS A C 1
ATOM 629 O O . HIS A 1 82 ? -5.113 0.556 5.776 1.00 95.62 82 HIS A O 1
ATOM 635 N N . VAL A 1 83 ? -4.636 -0.707 7.589 1.00 94.44 83 VAL A N 1
ATOM 636 C CA . VAL A 1 83 ? -5.256 -1.939 7.102 1.00 94.44 83 VAL A CA 1
ATOM 637 C C . VAL A 1 83 ? -6.371 -2.420 8.010 1.00 94.44 83 VAL A C 1
ATOM 639 O O . VAL A 1 83 ? -6.252 -2.375 9.231 1.00 94.44 83 VAL A O 1
ATOM 642 N N . GLN A 1 84 ? -7.448 -2.918 7.413 1.00 93.50 84 GLN A N 1
ATOM 643 C CA . GLN A 1 84 ? -8.440 -3.720 8.118 1.00 93.50 84 GLN A CA 1
ATOM 644 C C . GLN A 1 84 ? -8.089 -5.197 7.957 1.00 93.50 84 GLN A C 1
ATOM 646 O O . GLN A 1 84 ? -7.933 -5.687 6.838 1.00 93.50 84 GLN A O 1
ATOM 651 N N . ARG A 1 85 ? -7.978 -5.895 9.090 1.00 88.06 85 ARG A N 1
ATOM 652 C CA . ARG A 1 85 ? -7.677 -7.328 9.165 1.00 88.06 85 ARG A CA 1
ATOM 653 C C . ARG A 1 85 ? -8.776 -8.014 9.974 1.00 88.06 85 ARG A C 1
ATOM 655 O O . ARG A 1 85 ? -9.105 -7.559 11.070 1.00 88.06 85 ARG A O 1
ATOM 662 N N . THR A 1 86 ? -9.362 -9.071 9.420 1.00 74.06 86 THR A N 1
ATOM 663 C CA . THR A 1 86 ? -10.364 -9.927 10.085 1.00 74.06 86 THR A CA 1
ATOM 664 C C . THR A 1 86 ? -9.789 -11.281 10.427 1.00 74.06 86 THR A C 1
ATOM 666 O O . THR A 1 86 ? -9.034 -11.801 9.576 1.00 74.06 86 THR A O 1
#